Protein AF-A0A7H0VHD1-F1 (afdb_monomer_lite)

Sequence (139 aa):
MTNRYLSYYQIIGIIVSMTIISIWAFKVGGMMPFYILFAGLLFSPFIIVSTLSLLDLEAYKKTIKGGIWTGTVLLLALSYSLPFFFEWGGVILALICTGIGFYIWTKRTEIEWQISIFNVIGTSIVTVILISIIAAGLS

Radius of gyration: 15.61 Å; chains: 1; bounding box: 41×29×44 Å

pLDDT: mean 84.67, std 6.57, range [46.84, 91.12]

Secondary structure (DSSP, 8-state):
---HHHHHHHHHHHHHHHHHHHHHHHHH-TTHHHHHHHHHHHHHHHHHHHHHHTS-TTTSHHHHHHHHHHHHHHHHHHHHHHHHHHHHHHHHHHHHHHHHHHHHHHTTT-HHHHHHHHHHHHHHHHHHHHHHHHHHH--

Organism: NCBI:txid2761580

Foldseek 3Di:
DAPLVLLVLLLVLLVVLLVVQCVVLVVVDDCSNVVSVLSCLQCQLLNQQSVLSNDDCVVCVVVNLVSLVVSLCSLQVSLVCQCVPPPPVSVVSNVVSVVLSVVLVVCSVPSSVSSVSSSVVSSVVSVVSVVVVVVVVVD

Structure (mmCIF, N/CA/C/O backbone):
data_AF-A0A7H0VHD1-F1
#
_entry.id   AF-A0A7H0VHD1-F1
#
loop_
_atom_site.group_PDB
_atom_site.id
_atom_site.type_symbol
_atom_site.label_atom_id
_atom_site.label_alt_id
_atom_site.label_comp_id
_atom_site.label_asym_id
_atom_site.label_entity_id
_atom_site.label_seq_id
_atom_site.pdbx_PDB_ins_code
_atom_site.Cartn_x
_atom_site.Cartn_y
_atom_site.Cartn_z
_atom_site.occupancy
_atom_site.B_iso_or_equiv
_atom_site.auth_seq_id
_atom_site.auth_comp_id
_atom_site.auth_asym_id
_atom_site.auth_atom_id
_atom_site.pdbx_PDB_model_num
ATOM 1 N N . MET A 1 1 ? -5.351 6.525 19.084 1.00 52.94 1 MET A N 1
ATOM 2 C CA . MET A 1 1 ? -5.358 7.786 18.300 1.00 52.94 1 MET A CA 1
ATOM 3 C C . MET A 1 1 ? -4.783 7.525 16.916 1.00 52.94 1 MET A C 1
ATOM 5 O O . MET A 1 1 ? -3.586 7.293 16.781 1.00 52.94 1 MET A O 1
ATOM 9 N N . THR A 1 2 ? -5.625 7.541 15.886 1.00 61.47 2 THR A N 1
ATOM 10 C CA . THR A 1 2 ? -5.200 7.344 14.494 1.00 61.47 2 THR A CA 1
ATOM 11 C C . THR A 1 2 ? -4.398 8.553 14.006 1.00 61.47 2 THR A C 1
ATOM 13 O O . THR A 1 2 ? -4.895 9.680 14.047 1.00 61.47 2 THR A O 1
ATOM 16 N N . ASN A 1 3 ? -3.163 8.344 13.541 1.00 75.50 3 ASN A N 1
ATOM 17 C CA . ASN A 1 3 ? -2.321 9.429 13.031 1.00 75.50 3 ASN A CA 1
ATOM 18 C C . ASN A 1 3 ? -2.805 9.886 11.642 1.00 75.50 3 ASN A C 1
ATOM 20 O O . ASN A 1 3 ? -2.346 9.392 10.613 1.00 75.50 3 ASN A O 1
ATOM 24 N N . ARG A 1 4 ? -3.746 10.839 11.629 1.00 83.12 4 ARG A N 1
ATOM 25 C CA . ARG A 1 4 ? -4.353 11.393 10.407 1.00 83.12 4 ARG A CA 1
ATOM 26 C C . ARG A 1 4 ? -3.324 12.025 9.464 1.00 83.12 4 ARG A C 1
ATOM 28 O O . ARG A 1 4 ? -3.508 11.960 8.253 1.00 83.12 4 ARG A O 1
ATOM 35 N N . TYR A 1 5 ? -2.238 12.595 9.994 1.00 85.38 5 TYR A N 1
ATOM 36 C CA . TYR A 1 5 ? -1.168 13.177 9.177 1.00 85.38 5 TYR A CA 1
ATOM 37 C C . TYR A 1 5 ? -0.476 12.123 8.316 1.00 85.38 5 TYR A C 1
ATOM 39 O O . TYR A 1 5 ? -0.211 12.378 7.144 1.00 85.38 5 TYR A O 1
ATOM 47 N N . LEU A 1 6 ? -0.243 10.928 8.869 1.00 85.19 6 LEU A N 1
ATOM 48 C CA . LEU A 1 6 ? 0.352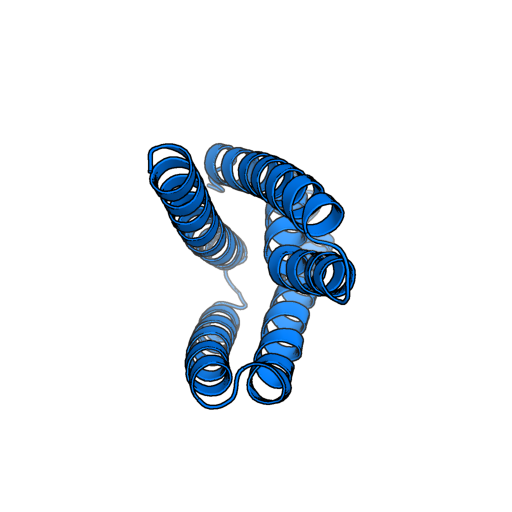 9.824 8.118 1.00 85.19 6 LEU A CA 1
ATOM 49 C C . LEU A 1 6 ? -0.571 9.364 6.982 1.00 85.19 6 LEU A C 1
ATOM 51 O O . LEU A 1 6 ? -0.109 9.131 5.871 1.00 85.19 6 LEU A O 1
ATOM 55 N N . SER A 1 7 ? -1.883 9.307 7.232 1.00 87.56 7 SER A N 1
ATOM 56 C CA . SER A 1 7 ? -2.875 8.979 6.202 1.00 87.56 7 SER A CA 1
ATOM 57 C C . SER A 1 7 ? -2.887 9.999 5.064 1.00 87.56 7 SER A C 1
ATOM 59 O O . SER A 1 7 ? -2.898 9.613 3.898 1.00 87.56 7 SER A O 1
ATOM 61 N N . TYR A 1 8 ? -2.857 11.300 5.380 1.00 88.94 8 TYR A N 1
ATOM 62 C CA . TYR A 1 8 ? -2.771 12.352 4.364 1.00 88.94 8 TYR A CA 1
ATOM 63 C C . TYR A 1 8 ? -1.471 12.269 3.569 1.00 88.94 8 TYR A C 1
ATOM 65 O O . TYR A 1 8 ? -1.508 12.333 2.341 1.00 88.94 8 TYR A O 1
ATOM 73 N N . TYR A 1 9 ? -0.341 12.090 4.256 1.00 87.94 9 TYR A N 1
ATOM 74 C CA . TYR A 1 9 ? 0.961 11.940 3.614 1.00 87.94 9 TYR A CA 1
ATOM 75 C C . TYR A 1 9 ? 0.968 10.759 2.641 1.00 87.94 9 TYR A C 1
ATOM 77 O O . TYR A 1 9 ? 1.378 10.910 1.495 1.00 87.94 9 TYR A O 1
ATOM 85 N N . GLN A 1 10 ? 0.440 9.610 3.065 1.00 89.12 10 GLN A N 1
ATOM 86 C CA . GLN A 1 10 ? 0.323 8.424 2.227 1.00 89.12 10 GLN A CA 1
ATOM 87 C C . GLN A 1 10 ? -0.553 8.667 0.997 1.00 89.12 10 GLN A C 1
ATOM 89 O O . GLN A 1 10 ? -0.136 8.347 -0.112 1.00 89.12 10 GLN A O 1
ATOM 94 N N . ILE A 1 11 ? -1.740 9.261 1.160 1.00 91.12 11 ILE A N 1
ATOM 95 C CA . ILE A 1 11 ? -2.646 9.542 0.036 1.00 91.12 11 ILE A CA 1
ATOM 96 C C . ILE A 1 11 ? -1.979 10.487 -0.968 1.00 91.12 11 ILE A C 1
ATOM 98 O O . ILE A 1 11 ? -1.936 10.186 -2.159 1.00 91.12 11 ILE A O 1
ATOM 102 N N . ILE A 1 12 ? -1.433 11.610 -0.492 1.00 90.75 12 ILE A N 1
ATOM 103 C CA . ILE A 1 12 ? -0.779 12.606 -1.350 1.00 90.75 12 ILE A CA 1
ATOM 104 C C . ILE A 1 12 ? 0.430 11.985 -2.045 1.00 90.75 12 ILE A C 1
ATOM 106 O O . ILE A 1 12 ? 0.578 12.121 -3.257 1.00 90.75 12 ILE A O 1
ATOM 110 N N . GLY A 1 13 ? 1.269 11.271 -1.299 1.00 87.62 13 GLY A N 1
ATOM 111 C CA . GLY A 1 13 ? 2.462 10.644 -1.841 1.00 87.62 13 GLY A CA 1
ATOM 112 C C . GLY A 1 13 ? 2.138 9.596 -2.903 1.00 87.62 13 GLY A C 1
ATOM 113 O O . GLY A 1 13 ? 2.741 9.632 -3.969 1.00 87.62 13 GLY A O 1
ATOM 114 N N . ILE A 1 14 ? 1.123 8.747 -2.692 1.00 90.62 14 ILE A N 1
ATOM 115 C CA . ILE A 1 14 ? 0.669 7.795 -3.718 1.00 90.62 14 ILE A CA 1
ATOM 116 C C . ILE A 1 14 ? 0.167 8.533 -4.964 1.00 90.62 14 ILE A C 1
ATOM 118 O O . ILE A 1 14 ? 0.548 8.163 -6.070 1.00 90.62 14 ILE A O 1
ATOM 122 N N . ILE A 1 15 ? -0.648 9.585 -4.818 1.00 91.00 15 ILE A N 1
ATOM 123 C CA . ILE A 1 15 ? -1.157 10.361 -5.964 1.00 91.00 15 ILE A CA 1
ATOM 124 C C . ILE A 1 15 ? -0.002 10.976 -6.764 1.00 91.00 15 ILE A C 1
ATOM 126 O O . ILE A 1 15 ? 0.030 10.867 -7.994 1.00 91.00 15 ILE A O 1
ATOM 130 N N . VAL A 1 16 ? 0.965 11.593 -6.080 1.00 89.56 16 VAL A N 1
ATOM 131 C CA . VAL A 1 16 ? 2.134 12.217 -6.714 1.00 89.56 16 VAL A CA 1
ATOM 132 C C . VAL A 1 16 ? 2.990 11.164 -7.417 1.00 89.56 16 VAL A C 1
ATOM 134 O O . VAL A 1 16 ? 3.279 11.312 -8.605 1.00 89.56 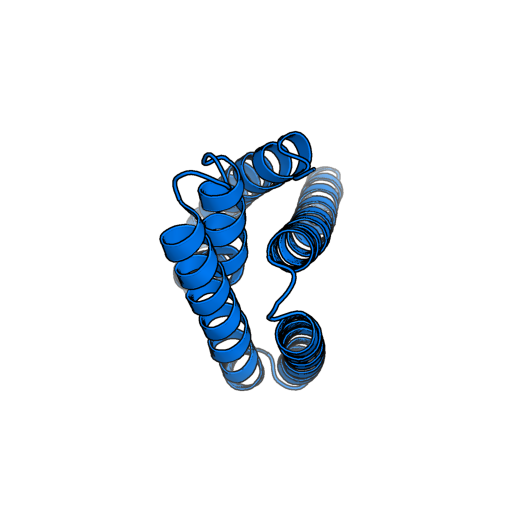16 VAL A O 1
ATOM 137 N N . SER A 1 17 ? 3.336 10.069 -6.734 1.00 86.50 17 SER A N 1
ATOM 138 C CA . SER A 1 17 ? 4.115 8.972 -7.315 1.00 86.50 17 SER A CA 1
ATOM 139 C C . SER A 1 17 ? 3.412 8.363 -8.528 1.00 86.50 17 SER A C 1
ATOM 141 O O . SER A 1 17 ? 4.036 8.206 -9.574 1.00 86.50 17 SER A O 1
ATOM 143 N N . MET A 1 18 ? 2.108 8.090 -8.440 1.00 88.56 18 MET A N 1
ATOM 144 C CA . MET A 1 18 ? 1.332 7.530 -9.550 1.00 88.56 18 MET A CA 1
ATOM 145 C C . MET A 1 18 ? 1.261 8.478 -10.743 1.00 88.56 18 MET A C 1
ATOM 147 O O . MET A 1 18 ? 1.345 8.022 -11.882 1.00 88.56 18 MET A O 1
ATOM 151 N N . THR A 1 19 ? 1.161 9.787 -10.510 1.00 88.25 19 THR A N 1
ATOM 152 C CA . THR A 1 19 ? 1.175 10.788 -11.587 1.00 88.25 19 THR A CA 1
ATOM 153 C C . THR A 1 19 ? 2.516 10.780 -12.320 1.00 88.25 19 THR A C 1
ATOM 155 O O . THR A 1 19 ? 2.546 10.708 -13.548 1.00 88.25 19 THR A O 1
ATOM 158 N N . ILE A 1 20 ? 3.629 10.785 -11.579 1.00 87.00 20 ILE A N 1
ATOM 159 C CA . ILE A 1 20 ? 4.980 10.767 -12.160 1.00 87.00 20 ILE A CA 1
ATOM 160 C C . ILE A 1 20 ? 5.225 9.466 -12.932 1.00 87.00 20 ILE A C 1
ATOM 162 O O . ILE A 1 20 ? 5.648 9.514 -14.089 1.00 87.00 20 ILE A O 1
ATOM 166 N N . ILE A 1 21 ? 4.908 8.316 -12.325 1.00 85.19 21 ILE A N 1
ATOM 167 C CA . ILE A 1 21 ? 5.038 6.998 -12.962 1.00 85.19 21 ILE A CA 1
ATOM 168 C C . ILE A 1 21 ? 4.195 6.946 -14.237 1.00 85.19 21 ILE A C 1
ATOM 170 O O . ILE A 1 21 ? 4.677 6.465 -15.258 1.00 85.19 21 ILE A O 1
ATOM 174 N N . SER A 1 22 ? 2.973 7.487 -14.214 1.00 86.00 22 SER A N 1
ATOM 175 C CA . SER A 1 22 ? 2.098 7.514 -15.389 1.00 86.00 22 SER A CA 1
ATOM 176 C C . SER A 1 22 ? 2.692 8.347 -16.521 1.00 86.00 22 SER A C 1
ATOM 178 O O . SER A 1 22 ? 2.777 7.866 -17.649 1.00 86.00 22 SER A O 1
ATOM 180 N N . ILE A 1 23 ? 3.153 9.570 -16.234 1.00 86.62 23 ILE A N 1
ATOM 181 C CA . ILE A 1 23 ? 3.785 10.442 -17.238 1.00 86.62 23 ILE A CA 1
ATOM 182 C C . ILE A 1 23 ? 4.998 9.747 -17.863 1.00 86.62 23 ILE A C 1
ATOM 184 O O . ILE A 1 23 ? 5.170 9.777 -19.082 1.00 86.62 23 ILE A O 1
ATOM 188 N N . TRP A 1 24 ? 5.835 9.116 -17.040 1.00 85.00 24 TRP A N 1
ATOM 189 C CA . TRP A 1 24 ? 7.006 8.388 -17.515 1.00 85.00 24 TRP A CA 1
ATOM 190 C C . TRP A 1 24 ? 6.620 7.175 -18.373 1.00 85.00 24 TRP A C 1
ATOM 192 O O . TRP A 1 24 ? 7.113 7.032 -19.491 1.00 85.00 24 TRP A O 1
ATOM 202 N N . ALA A 1 25 ? 5.675 6.359 -17.908 1.00 83.88 25 ALA A N 1
ATOM 203 C CA . ALA A 1 25 ? 5.195 5.180 -18.618 1.00 83.88 25 ALA A CA 1
ATOM 204 C C . ALA A 1 25 ? 4.585 5.520 -19.992 1.00 83.88 25 ALA A C 1
ATOM 206 O O . ALA A 1 25 ? 4.847 4.818 -20.970 1.00 83.88 25 ALA A O 1
ATOM 207 N N . PHE A 1 26 ? 3.831 6.621 -20.102 1.00 85.94 26 PHE A N 1
ATOM 208 C CA . PHE A 1 26 ? 3.300 7.089 -21.388 1.00 85.94 26 PHE A CA 1
ATOM 209 C C . PHE A 1 26 ? 4.390 7.575 -22.346 1.00 85.94 26 PHE A C 1
ATOM 211 O O . PHE A 1 26 ? 4.270 7.358 -23.549 1.00 85.94 26 PHE A O 1
ATOM 218 N N . LYS A 1 27 ? 5.455 8.207 -21.836 1.00 85.00 27 LYS A N 1
ATOM 219 C CA . LYS A 1 27 ? 6.588 8.648 -22.664 1.00 85.00 27 LYS A CA 1
ATOM 220 C C . LYS A 1 27 ? 7.396 7.479 -23.222 1.00 85.00 27 LYS A C 1
ATOM 222 O O . LYS A 1 27 ? 7.845 7.554 -24.359 1.00 85.00 27 LYS A O 1
ATOM 227 N N . VAL A 1 28 ? 7.593 6.425 -22.429 1.00 83.50 28 VAL A N 1
ATOM 228 C CA . VAL A 1 28 ? 8.342 5.230 -22.854 1.00 83.50 28 VAL A CA 1
ATOM 229 C C . VAL A 1 28 ? 7.536 4.396 -23.861 1.00 83.50 28 VAL A C 1
ATOM 231 O O . VAL A 1 28 ? 8.107 3.855 -24.805 1.00 83.50 28 VAL A O 1
ATOM 234 N N . GLY A 1 29 ? 6.210 4.326 -23.706 1.00 82.38 29 GLY A N 1
ATOM 235 C CA . GLY A 1 29 ? 5.329 3.598 -24.622 1.00 82.38 29 GLY A CA 1
ATOM 236 C C . GLY A 1 29 ? 5.426 2.068 -24.503 1.00 82.38 29 GLY A C 1
ATOM 237 O O . GLY A 1 29 ? 5.933 1.518 -23.524 1.00 82.38 29 GLY A O 1
ATOM 238 N N . GLY A 1 30 ? 4.879 1.350 -25.488 1.00 82.00 30 GLY A N 1
ATOM 239 C CA . GLY A 1 30 ? 4.845 -0.118 -25.489 1.00 82.00 30 GLY A CA 1
ATOM 240 C C . GLY A 1 30 ? 3.921 -0.693 -24.409 1.00 82.00 30 GLY A C 1
ATOM 241 O O . GLY A 1 30 ? 2.765 -0.291 -24.298 1.00 82.00 30 GLY A O 1
ATOM 242 N N . MET A 1 31 ? 4.421 -1.639 -23.608 1.00 78.88 31 MET A N 1
ATOM 243 C CA . MET A 1 31 ? 3.657 -2.268 -22.518 1.00 78.88 31 MET A CA 1
ATOM 244 C C . MET A 1 31 ? 3.657 -1.465 -21.204 1.00 78.88 31 MET A C 1
ATOM 246 O O . MET A 1 31 ? 2.925 -1.816 -20.280 1.00 78.88 31 MET A O 1
ATOM 250 N N . MET A 1 32 ? 4.427 -0.375 -21.109 1.00 76.44 32 MET A N 1
ATOM 251 C CA . MET A 1 32 ? 4.529 0.461 -19.901 1.00 76.44 32 MET A CA 1
ATOM 252 C C . MET A 1 32 ? 3.185 0.959 -19.333 1.00 76.44 32 MET A C 1
ATOM 254 O O . MET A 1 32 ? 3.020 0.930 -18.113 1.00 76.44 32 MET A O 1
ATOM 258 N N . PRO A 1 33 ? 2.183 1.349 -20.145 1.00 79.75 33 PRO A N 1
ATOM 259 C CA . PRO A 1 33 ? 0.882 1.766 -19.621 1.00 79.75 33 PRO A CA 1
ATOM 260 C C . PRO A 1 33 ? 0.140 0.679 -18.824 1.00 79.75 33 PRO A C 1
ATOM 262 O O . PRO A 1 33 ? -0.602 1.001 -17.899 1.00 79.75 33 PRO A O 1
ATOM 265 N N . PHE A 1 34 ? 0.370 -0.610 -19.106 1.00 78.12 34 PHE A N 1
ATOM 266 C CA . PHE A 1 34 ? -0.221 -1.703 -18.320 1.00 78.12 34 PHE A CA 1
ATOM 267 C C . PHE A 1 34 ? 0.364 -1.785 -16.903 1.00 78.12 34 PHE A C 1
ATOM 269 O O . PHE A 1 34 ? -0.342 -2.158 -15.964 1.00 78.12 34 PHE A O 1
ATOM 276 N N . TYR A 1 35 ? 1.615 -1.358 -16.709 1.00 75.31 35 TYR A N 1
ATOM 277 C CA . TYR A 1 35 ? 2.217 -1.266 -15.378 1.00 75.31 35 TYR A CA 1
ATOM 278 C C . TYR A 1 35 ? 1.570 -0.177 -14.518 1.00 75.31 35 TYR A C 1
ATOM 280 O O . TYR A 1 35 ? 1.566 -0.312 -13.298 1.00 75.31 35 TYR A O 1
ATOM 288 N N . ILE A 1 36 ? 0.957 0.853 -15.117 1.00 82.56 36 ILE A N 1
ATOM 289 C CA . ILE A 1 36 ? 0.196 1.872 -14.374 1.00 82.56 36 ILE A CA 1
ATOM 290 C C . ILE A 1 36 ? -1.012 1.225 -13.686 1.00 82.56 36 ILE A C 1
ATOM 292 O O . ILE A 1 36 ? -1.256 1.469 -12.505 1.00 82.56 36 ILE A O 1
ATOM 296 N N . LEU A 1 37 ? -1.744 0.363 -14.400 1.00 82.88 37 LEU A N 1
ATOM 297 C CA . LEU A 1 37 ? -2.866 -0.392 -13.832 1.00 82.88 37 LEU A CA 1
ATOM 298 C C . LEU A 1 37 ? -2.404 -1.293 -12.685 1.00 82.88 37 LEU A C 1
ATOM 300 O O . LEU A 1 37 ? -3.032 -1.323 -11.626 1.00 82.88 37 LEU A O 1
ATOM 304 N N . PHE A 1 38 ? -1.281 -1.986 -12.876 1.00 80.25 38 PHE A N 1
ATOM 305 C CA . PHE A 1 38 ? -0.729 -2.877 -11.861 1.00 80.25 38 PHE A CA 1
ATOM 306 C C . PHE A 1 38 ? -0.255 -2.113 -10.617 1.00 80.25 38 PHE A C 1
ATOM 308 O O . PHE A 1 38 ? -0.560 -2.508 -9.493 1.00 80.25 38 PHE A O 1
ATOM 315 N N . ALA A 1 39 ? 0.419 -0.976 -10.804 1.00 82.50 39 ALA A N 1
ATOM 316 C CA . ALA A 1 39 ? 0.823 -0.088 -9.721 1.00 82.50 39 ALA A CA 1
ATOM 317 C C . ALA A 1 39 ? -0.396 0.464 -8.967 1.00 82.50 39 ALA A C 1
ATOM 319 O O . ALA A 1 39 ? -0.424 0.446 -7.739 1.00 82.50 39 ALA A O 1
ATOM 320 N N . GLY A 1 40 ? -1.445 0.881 -9.682 1.00 85.00 40 GLY A N 1
ATOM 321 C CA . GLY A 1 40 ? -2.678 1.379 -9.071 1.00 85.00 40 GLY A CA 1
ATOM 322 C C . GLY A 1 40 ? -3.366 0.325 -8.213 1.00 85.00 40 GLY A C 1
ATOM 323 O O . GLY A 1 40 ? -3.784 0.615 -7.092 1.00 85.00 40 GLY A O 1
ATOM 324 N N . LEU A 1 41 ? -3.411 -0.917 -8.694 1.00 85.94 41 LEU A N 1
ATOM 325 C CA . LEU A 1 41 ? -3.891 -2.041 -7.901 1.00 85.94 41 LEU A CA 1
ATOM 326 C C . LEU A 1 41 ? -3.012 -2.262 -6.663 1.00 85.94 41 LEU A C 1
ATOM 328 O O . LEU A 1 41 ? -3.548 -2.367 -5.562 1.00 85.94 41 LEU A O 1
ATOM 332 N N . LEU A 1 42 ? -1.686 -2.249 -6.805 1.00 84.38 42 LEU A N 1
ATOM 333 C CA . LEU A 1 42 ? -0.740 -2.454 -5.701 1.00 84.38 42 LEU A CA 1
ATOM 334 C C . LEU A 1 42 ? -0.869 -1.396 -4.594 1.00 84.38 42 LEU A C 1
ATOM 336 O O . LEU A 1 42 ? -0.752 -1.728 -3.414 1.00 84.38 42 LEU A O 1
ATOM 340 N N . PHE A 1 43 ? -1.186 -0.148 -4.949 1.00 88.56 43 PHE A N 1
ATOM 341 C CA . PHE A 1 43 ? -1.440 0.924 -3.980 1.00 88.56 43 PHE A CA 1
ATOM 342 C C . PHE A 1 43 ? -2.879 0.991 -3.460 1.00 88.56 43 PHE A C 1
ATOM 344 O O . PHE A 1 43 ? -3.126 1.612 -2.424 1.00 88.56 43 PHE A O 1
ATOM 351 N N . SER A 1 44 ? -3.835 0.338 -4.125 1.00 89.56 44 SER A N 1
ATOM 352 C CA . SER A 1 44 ? -5.245 0.348 -3.723 1.00 89.56 44 SER A CA 1
ATOM 353 C C . SER A 1 44 ? -5.502 -0.040 -2.256 1.00 89.56 44 SER A C 1
ATOM 355 O O . SER A 1 44 ? -6.249 0.697 -1.605 1.00 89.56 44 SER A O 1
ATOM 357 N N . PRO A 1 45 ? -4.884 -1.085 -1.657 1.00 89.38 45 PRO A N 1
ATOM 358 C CA . PRO A 1 45 ? -5.152 -1.411 -0.257 1.00 89.38 45 PRO A CA 1
ATOM 359 C C . PRO A 1 45 ? -4.702 -0.299 0.699 1.00 89.38 45 PRO A C 1
ATOM 361 O O . PRO A 1 45 ? -5.379 -0.009 1.684 1.00 89.38 45 PRO A O 1
ATOM 364 N N . PHE A 1 46 ? -3.602 0.372 0.367 1.00 89.94 46 PHE A N 1
ATOM 365 C CA . PHE A 1 46 ? -3.037 1.476 1.132 1.00 89.94 46 PHE A CA 1
ATOM 366 C C . PHE A 1 46 ? -3.901 2.734 1.032 1.00 89.94 46 PHE A C 1
ATOM 368 O O . PHE A 1 46 ? -4.175 3.363 2.053 1.00 89.94 46 PHE A O 1
ATOM 375 N N . ILE A 1 47 ? -4.387 3.072 -0.167 1.00 90.19 47 ILE A N 1
ATOM 376 C CA . ILE A 1 47 ? -5.297 4.208 -0.367 1.00 90.19 47 ILE A CA 1
ATOM 377 C C . ILE A 1 47 ? -6.618 3.969 0.364 1.00 90.19 47 ILE A C 1
ATOM 379 O O . ILE A 1 47 ? -7.050 4.834 1.118 1.00 90.19 47 ILE A O 1
ATOM 383 N N . ILE A 1 48 ? -7.241 2.798 0.193 1.00 89.94 48 ILE A N 1
ATOM 384 C CA . ILE A 1 48 ? -8.540 2.481 0.808 1.00 89.94 48 ILE A CA 1
ATOM 385 C C . ILE A 1 48 ? -8.464 2.638 2.330 1.00 89.94 48 ILE A C 1
ATOM 387 O O . ILE A 1 48 ? -9.307 3.310 2.928 1.00 89.94 48 ILE A O 1
ATOM 391 N N . VAL A 1 49 ? -7.440 2.055 2.962 1.00 88.88 49 VAL A N 1
ATOM 392 C CA . VAL A 1 49 ? -7.286 2.120 4.420 1.00 88.88 49 VAL A CA 1
ATOM 393 C C . VAL A 1 49 ? -6.954 3.538 4.884 1.00 88.88 49 VAL A C 1
ATOM 395 O O . VAL A 1 49 ? -7.564 4.009 5.846 1.00 88.88 49 VAL A O 1
ATOM 398 N N . SER A 1 50 ? -6.071 4.262 4.189 1.00 89.12 50 SER A N 1
ATOM 399 C CA . SER A 1 50 ? -5.765 5.650 4.544 1.00 89.12 50 SER A CA 1
ATOM 400 C C . SER A 1 50 ? -6.974 6.570 4.381 1.00 89.12 50 SER A C 1
ATOM 402 O O . SER A 1 50 ? -7.239 7.363 5.279 1.00 89.12 50 SER A O 1
ATOM 404 N N . THR A 1 51 ? -7.763 6.451 3.313 1.00 89.88 51 THR A N 1
ATOM 405 C CA . THR A 1 51 ? -8.966 7.275 3.122 1.00 89.88 51 THR A CA 1
ATOM 406 C C . THR A 1 51 ? -10.004 6.999 4.205 1.00 89.88 51 THR A C 1
ATOM 408 O O . THR A 1 51 ? -10.536 7.931 4.801 1.00 89.88 51 THR A O 1
ATOM 411 N N . LEU A 1 52 ? -10.254 5.728 4.528 1.00 88.56 52 LEU A N 1
ATOM 412 C CA . LEU A 1 52 ? -11.210 5.368 5.577 1.00 88.56 52 LEU A CA 1
ATOM 413 C C . LEU A 1 52 ? -10.734 5.766 6.974 1.00 88.56 52 LEU A C 1
ATOM 415 O O . LEU A 1 52 ? -11.557 6.071 7.831 1.00 88.56 52 LEU A O 1
ATOM 419 N N . SER A 1 53 ? -9.423 5.821 7.203 1.00 87.19 53 SER A N 1
ATOM 420 C CA . SER A 1 53 ? -8.860 6.283 8.475 1.00 87.19 53 SER A CA 1
ATOM 421 C C . SER A 1 53 ? -9.060 7.778 8.754 1.00 87.19 53 SER A C 1
ATOM 423 O O . SER A 1 53 ? -8.873 8.213 9.891 1.00 87.19 53 SER A O 1
ATOM 425 N N . LEU A 1 54 ? -9.423 8.565 7.733 1.00 88.62 54 LEU A N 1
ATOM 426 C CA . LEU A 1 54 ? -9.776 9.978 7.888 1.00 88.62 54 LEU A CA 1
ATOM 427 C C . LEU A 1 54 ? -11.213 10.167 8.392 1.00 88.62 54 LEU A C 1
ATOM 429 O O . LEU A 1 54 ? -11.540 11.248 8.883 1.00 88.62 54 LEU A O 1
ATOM 433 N N . LEU A 1 55 ? -12.055 9.133 8.293 1.00 86.25 55 LEU A N 1
ATOM 434 C CA . LEU A 1 55 ? -13.412 9.148 8.831 1.00 86.25 55 LEU A CA 1
ATOM 435 C C . LEU A 1 55 ? -13.398 9.044 10.359 1.00 86.25 55 LEU A C 1
ATOM 437 O O . LEU A 1 55 ? -12.439 8.572 10.974 1.00 86.25 55 LEU A O 1
ATOM 441 N N . ASP A 1 56 ? -14.497 9.471 10.975 1.00 83.00 56 ASP A N 1
ATOM 442 C CA . ASP A 1 56 ? -14.688 9.302 12.410 1.00 83.00 56 ASP A CA 1
ATOM 443 C C . ASP A 1 56 ? -14.809 7.808 12.766 1.00 83.00 56 ASP A C 1
ATOM 445 O O . ASP A 1 56 ? -15.688 7.093 12.269 1.00 83.00 56 ASP A O 1
ATOM 449 N N . LEU A 1 57 ? -13.889 7.327 13.607 1.00 81.81 57 LEU A N 1
ATOM 450 C CA . LEU A 1 57 ? -13.736 5.909 13.917 1.00 81.81 57 LEU A CA 1
ATOM 451 C C . LEU A 1 57 ? -14.916 5.371 14.731 1.00 81.81 57 LEU A C 1
ATOM 453 O O . LEU A 1 57 ? -15.294 4.211 14.553 1.00 81.81 57 LEU A O 1
ATOM 457 N N . GLU A 1 58 ? -15.521 6.207 15.577 1.00 82.50 58 GLU A N 1
ATOM 458 C CA . GLU A 1 58 ? -16.672 5.820 16.397 1.00 82.50 58 GLU A CA 1
ATOM 459 C C . GLU A 1 58 ? -17.945 5.721 15.553 1.00 82.50 58 GLU A C 1
ATOM 461 O O . GLU A 1 58 ? -18.674 4.732 15.650 1.00 82.50 58 GLU A O 1
ATOM 466 N N . ALA A 1 59 ? -18.162 6.679 14.647 1.00 86.00 59 ALA A N 1
ATOM 467 C CA . ALA A 1 59 ? -19.341 6.707 13.783 1.00 86.00 59 ALA A CA 1
ATOM 468 C C . ALA A 1 59 ? -19.297 5.655 12.655 1.00 86.00 59 ALA A C 1
ATOM 470 O O . ALA A 1 59 ? -20.330 5.089 12.296 1.00 86.00 59 ALA A O 1
ATOM 471 N N . TYR A 1 60 ? -18.113 5.349 12.106 1.00 88.12 60 TYR A N 1
ATOM 472 C CA . TYR A 1 60 ? -17.964 4.520 10.896 1.00 88.12 60 TYR A CA 1
ATOM 473 C C . TYR A 1 60 ? -17.225 3.191 11.116 1.00 88.12 60 TYR A C 1
ATOM 475 O O . TYR A 1 60 ? -16.751 2.567 10.162 1.00 88.12 60 TYR A O 1
ATOM 483 N N . LYS A 1 61 ? -17.166 2.693 12.357 1.00 86.00 61 LYS A N 1
ATOM 484 C CA . LYS A 1 61 ? -16.411 1.486 12.748 1.00 86.00 61 LYS A CA 1
ATOM 485 C C . LYS A 1 61 ? -16.627 0.268 11.839 1.00 86.00 61 LYS A C 1
ATOM 487 O O . LYS A 1 61 ? -15.667 -0.415 11.478 1.00 86.00 61 LYS A O 1
ATOM 492 N N . LYS A 1 62 ? -17.879 -0.027 11.460 1.00 87.38 62 LYS A N 1
ATOM 493 C CA . LYS A 1 62 ? -18.218 -1.178 10.597 1.00 87.38 62 LYS A CA 1
ATOM 494 C C . LYS A 1 62 ? -17.656 -1.005 9.182 1.00 87.38 62 LYS A C 1
ATOM 496 O O . LYS A 1 62 ? -17.085 -1.949 8.640 1.00 87.38 62 LYS A O 1
ATOM 501 N N . THR A 1 63 ? -17.777 0.195 8.622 1.00 88.00 63 THR A N 1
ATOM 502 C CA . THR A 1 63 ? -17.263 0.549 7.292 1.00 88.00 63 THR A CA 1
ATOM 503 C C . THR A 1 63 ? -15.740 0.500 7.262 1.00 88.00 63 THR A C 1
ATOM 505 O O . THR A 1 63 ? -15.166 -0.123 6.374 1.00 88.00 63 THR A O 1
ATOM 508 N N . ILE A 1 64 ? -15.084 1.074 8.274 1.00 87.44 64 ILE A N 1
ATOM 509 C CA . ILE A 1 64 ? -13.622 1.059 8.412 1.00 87.44 64 ILE A CA 1
ATOM 510 C C . ILE A 1 64 ? -13.107 -0.379 8.506 1.00 87.44 64 ILE A C 1
ATOM 512 O O . ILE A 1 64 ? -12.191 -0.754 7.779 1.00 87.44 64 ILE A O 1
ATOM 516 N N . LYS A 1 65 ? -13.736 -1.220 9.337 1.00 88.69 65 LYS A N 1
ATOM 517 C CA . LYS A 1 65 ? -13.366 -2.637 9.453 1.00 88.69 65 LYS A CA 1
ATOM 518 C C . LYS A 1 65 ? -13.531 -3.385 8.128 1.00 88.69 65 LYS A C 1
ATOM 520 O O . LYS A 1 65 ? -12.661 -4.172 7.765 1.00 88.69 65 LYS A O 1
ATOM 525 N N . GLY A 1 66 ? -14.621 -3.125 7.404 1.00 87.69 66 GLY A N 1
ATOM 526 C CA . GLY A 1 66 ? -14.834 -3.668 6.063 1.00 87.69 66 GLY A CA 1
ATOM 527 C C . GLY A 1 66 ? -13.734 -3.246 5.093 1.00 87.69 66 GLY A C 1
ATOM 528 O O . GLY A 1 66 ? -13.177 -4.086 4.400 1.00 87.69 66 GLY A O 1
ATOM 529 N N . GLY A 1 67 ? -13.347 -1.972 5.096 1.00 88.50 67 GLY A N 1
ATOM 530 C CA . GLY A 1 67 ? -12.286 -1.478 4.224 1.00 88.50 67 GLY A CA 1
ATOM 531 C C . GLY A 1 67 ? -10.891 -1.996 4.558 1.00 88.50 67 GLY A C 1
ATOM 532 O O . GLY A 1 67 ? -10.137 -2.302 3.642 1.00 88.50 67 GLY A O 1
ATOM 533 N N . ILE A 1 68 ? -10.560 -2.177 5.840 1.00 89.44 68 ILE A N 1
ATOM 534 C CA . ILE A 1 68 ? -9.322 -2.858 6.254 1.00 89.44 68 ILE A CA 1
ATOM 535 C C . ILE A 1 68 ? -9.315 -4.297 5.749 1.00 89.44 68 ILE A C 1
ATOM 537 O O . ILE A 1 68 ? -8.288 -4.782 5.277 1.00 89.44 68 ILE A O 1
ATOM 541 N N . TRP A 1 69 ? -10.461 -4.976 5.807 1.00 90.31 69 TRP A N 1
ATOM 542 C CA . TRP A 1 69 ? -10.585 -6.325 5.274 1.00 90.31 69 TRP A CA 1
ATOM 543 C C . TRP A 1 69 ? -10.369 -6.362 3.767 1.00 90.31 69 TRP A C 1
ATOM 545 O O . TRP A 1 69 ? -9.532 -7.122 3.289 1.00 90.31 69 TRP A O 1
ATOM 555 N N . THR A 1 70 ? -11.062 -5.493 3.031 1.00 89.12 70 THR A N 1
ATOM 556 C CA . THR A 1 70 ? -10.903 -5.356 1.582 1.00 89.12 70 THR A CA 1
ATOM 557 C C . THR A 1 70 ? -9.458 -5.020 1.220 1.00 89.12 70 THR A C 1
ATOM 559 O O . THR A 1 70 ? -8.902 -5.649 0.327 1.00 89.12 70 THR A O 1
ATOM 562 N N . GLY A 1 71 ? -8.814 -4.105 1.950 1.00 88.44 71 GLY A N 1
ATOM 563 C CA . GLY A 1 71 ? -7.401 -3.772 1.768 1.00 88.44 71 GLY A CA 1
ATOM 564 C C . GLY A 1 71 ? -6.471 -4.954 2.054 1.00 88.44 71 GLY A C 1
ATOM 565 O O . GLY A 1 71 ? -5.553 -5.219 1.290 1.00 88.44 71 GLY A O 1
ATOM 566 N N . THR A 1 72 ? -6.731 -5.735 3.101 1.00 88.62 72 THR A N 1
ATOM 567 C CA . THR A 1 72 ? -5.919 -6.924 3.418 1.00 88.62 72 THR A CA 1
ATOM 568 C C . THR A 1 72 ? -6.067 -8.002 2.345 1.00 88.62 72 THR A C 1
ATOM 570 O O . THR A 1 72 ? -5.075 -8.575 1.905 1.00 88.62 72 THR A O 1
ATOM 573 N N . VAL A 1 73 ? -7.293 -8.248 1.878 1.00 90.00 73 VAL A N 1
ATOM 574 C CA . VAL A 1 73 ? -7.561 -9.204 0.795 1.00 90.00 73 VAL A CA 1
ATOM 575 C C . VAL A 1 73 ? -6.907 -8.748 -0.506 1.00 90.00 73 VAL A C 1
ATOM 577 O O . VAL A 1 73 ? -6.270 -9.562 -1.164 1.00 90.00 73 VAL A O 1
ATOM 580 N N . LEU A 1 74 ? -7.007 -7.462 -0.855 1.00 89.81 74 LEU A N 1
ATOM 581 C CA . LEU A 1 74 ? -6.336 -6.894 -2.028 1.00 89.81 74 LEU A CA 1
ATOM 582 C C . LEU A 1 74 ? -4.817 -7.043 -1.935 1.00 89.81 74 LEU A C 1
ATOM 584 O O . LEU A 1 74 ? -4.199 -7.489 -2.897 1.00 89.81 74 LEU A O 1
ATOM 588 N N . LEU A 1 75 ? -4.226 -6.733 -0.776 1.00 88.81 75 LEU A N 1
ATOM 589 C CA . LEU A 1 75 ? -2.790 -6.879 -0.538 1.00 88.81 75 LEU A CA 1
ATOM 590 C C . LEU A 1 75 ? -2.331 -8.324 -0.773 1.00 88.81 75 LEU A C 1
ATOM 592 O O . LEU A 1 75 ? -1.349 -8.538 -1.476 1.00 88.81 75 LEU A O 1
ATOM 596 N N . LEU A 1 76 ? -3.059 -9.307 -0.233 1.00 88.38 76 LEU A N 1
ATOM 597 C CA . LEU A 1 76 ? -2.741 -10.726 -0.406 1.00 88.38 76 LEU A CA 1
ATOM 598 C C . LEU A 1 76 ? -2.975 -11.203 -1.845 1.00 88.38 76 LEU A C 1
ATOM 600 O O . LEU A 1 76 ? -2.127 -11.871 -2.429 1.00 88.38 76 LEU A O 1
ATOM 604 N N . ALA A 1 77 ? -4.112 -10.852 -2.447 1.00 87.56 77 ALA A N 1
ATOM 605 C CA . ALA A 1 77 ? -4.443 -11.256 -3.812 1.00 87.56 77 ALA A CA 1
ATOM 606 C C . ALA A 1 77 ? -3.398 -10.746 -4.815 1.00 87.56 77 ALA A C 1
ATOM 608 O O . ALA A 1 77 ? -2.937 -11.499 -5.672 1.00 87.56 77 ALA A O 1
ATOM 609 N N . LEU A 1 78 ? -2.978 -9.488 -4.667 1.00 84.50 78 LEU A N 1
ATOM 610 C CA . LEU A 1 78 ? -1.925 -8.898 -5.490 1.00 84.50 78 LEU A CA 1
ATOM 611 C C . LEU A 1 78 ? -0.556 -9.482 -5.167 1.00 84.50 78 LEU A C 1
ATOM 613 O O . LEU A 1 78 ? 0.253 -9.687 -6.067 1.00 84.50 78 LEU A O 1
ATOM 617 N N . SER A 1 79 ? -0.293 -9.819 -3.907 1.00 86.06 79 SER A N 1
ATOM 618 C CA . SER A 1 79 ? 0.971 -10.453 -3.563 1.00 86.06 79 SER A CA 1
ATOM 619 C C . SER A 1 79 ? 1.124 -11.833 -4.192 1.00 86.06 79 SER A C 1
ATOM 621 O O . SER A 1 79 ? 2.213 -12.174 -4.631 1.00 86.06 79 SER A O 1
ATOM 623 N N . TYR A 1 80 ? 0.043 -12.609 -4.298 1.00 85.12 80 TYR A N 1
ATOM 624 C CA . TYR A 1 80 ? 0.068 -13.905 -4.979 1.00 85.12 80 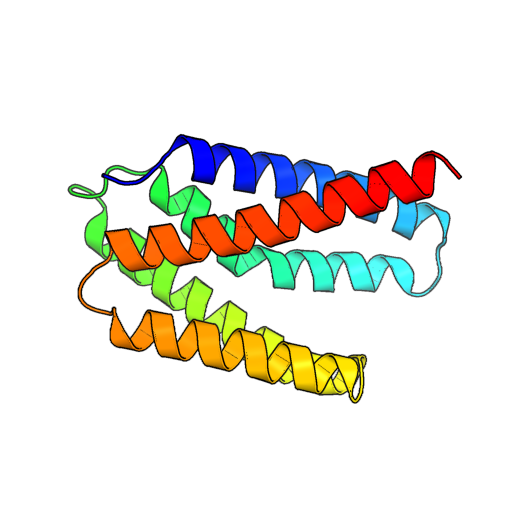TYR A CA 1
ATOM 625 C C . TYR A 1 80 ? 0.126 -13.798 -6.505 1.00 85.12 80 TYR A C 1
ATOM 627 O O . TYR A 1 80 ? 0.536 -14.760 -7.152 1.00 85.12 80 TYR A O 1
ATOM 635 N N . SER A 1 81 ? -0.241 -12.654 -7.094 1.00 83.75 81 SER A N 1
ATOM 636 C CA . SER A 1 81 ? -0.075 -12.441 -8.534 1.00 83.75 81 SER A CA 1
ATOM 637 C C . SER A 1 81 ? 1.354 -12.025 -8.907 1.00 83.75 81 SER A C 1
ATOM 639 O O . SER A 1 81 ? 1.809 -12.360 -9.997 1.00 83.75 81 SER A O 1
ATOM 641 N N . LEU A 1 82 ? 2.101 -11.373 -8.006 1.00 81.06 82 LEU A N 1
ATOM 642 C CA . LEU A 1 82 ? 3.474 -10.899 -8.254 1.00 81.06 82 LEU A CA 1
ATOM 643 C C . LEU A 1 82 ? 4.471 -11.975 -8.742 1.00 81.06 82 LEU A C 1
ATOM 645 O O . LEU A 1 82 ? 5.212 -11.676 -9.682 1.00 81.06 82 LEU A O 1
ATOM 649 N N . PRO A 1 83 ? 4.518 -13.207 -8.191 1.00 83.12 83 PRO A N 1
ATOM 650 C CA . PRO A 1 83 ? 5.418 -14.263 -8.666 1.00 83.12 83 PRO A CA 1
ATOM 651 C C . PRO A 1 83 ? 5.249 -14.611 -10.147 1.00 83.12 83 PRO A C 1
ATOM 653 O O . PRO A 1 83 ? 6.222 -14.987 -10.794 1.00 83.12 83 PRO A O 1
ATOM 656 N N . PHE A 1 84 ? 4.042 -14.450 -10.700 1.00 81.06 84 PHE A N 1
ATOM 657 C CA . PHE A 1 84 ? 3.784 -14.707 -12.119 1.00 81.06 84 PHE A CA 1
ATOM 658 C C . PHE A 1 84 ? 4.422 -13.659 -13.039 1.00 81.06 84 PHE A C 1
ATOM 660 O O . PHE A 1 84 ? 4.693 -13.962 -14.196 1.00 81.06 84 PHE A O 1
ATOM 667 N N . PHE A 1 85 ? 4.664 -12.442 -12.540 1.00 76.81 85 PHE A N 1
ATOM 668 C CA . PHE A 1 85 ? 5.192 -11.326 -13.333 1.00 76.81 85 PHE A CA 1
ATOM 669 C C . PHE A 1 85 ? 6.674 -11.030 -13.074 1.00 76.81 85 PHE A C 1
ATOM 671 O O . PHE A 1 85 ? 7.342 -10.498 -13.954 1.00 76.81 85 PHE A O 1
ATOM 678 N N . PHE A 1 86 ? 7.183 -11.338 -11.877 1.00 74.75 86 PHE A N 1
ATOM 679 C CA . PHE A 1 86 ? 8.502 -10.882 -11.413 1.00 74.75 86 PHE A CA 1
ATOM 680 C C . PHE A 1 86 ? 9.422 -12.018 -10.935 1.00 74.75 86 PHE A C 1
ATOM 682 O O . PHE A 1 86 ? 10.390 -11.758 -10.215 1.00 74.75 86 PHE A O 1
ATOM 689 N N . GLU A 1 87 ? 9.119 -13.269 -11.297 1.00 82.00 87 GLU A N 1
ATOM 690 C CA . GLU A 1 87 ? 9.906 -14.464 -10.952 1.00 82.00 87 GLU A CA 1
ATOM 691 C C . GLU A 1 87 ? 10.289 -14.497 -9.453 1.00 82.00 87 GLU A C 1
ATOM 693 O O . GLU A 1 87 ? 9.437 -14.317 -8.577 1.00 82.00 87 GLU A O 1
ATOM 698 N N . TRP A 1 88 ? 11.576 -14.681 -9.130 1.00 82.50 88 TRP A N 1
ATOM 699 C CA . TRP A 1 88 ? 12.098 -14.711 -7.761 1.00 82.50 88 TRP A CA 1
ATOM 700 C C . TRP A 1 88 ? 11.858 -13.414 -6.980 1.00 82.50 88 TRP A C 1
ATOM 702 O O . TRP A 1 88 ? 11.576 -13.467 -5.782 1.00 82.50 88 TRP A O 1
ATOM 712 N N . GLY A 1 89 ? 11.913 -12.255 -7.643 1.00 78.44 89 GLY A N 1
ATOM 713 C CA . GLY A 1 89 ? 11.593 -10.971 -7.012 1.00 78.44 89 GLY A CA 1
ATOM 714 C C . GLY A 1 89 ? 10.126 -10.902 -6.584 1.00 78.44 89 GLY A C 1
ATOM 715 O O . GLY A 1 89 ? 9.809 -10.442 -5.486 1.00 78.44 89 GLY A O 1
ATOM 716 N N . GLY A 1 90 ? 9.238 -11.453 -7.415 1.00 81.75 90 GLY A N 1
ATOM 717 C CA . GLY A 1 90 ? 7.818 -11.589 -7.108 1.00 81.75 90 GLY A CA 1
ATOM 718 C C . GLY A 1 90 ? 7.553 -12.526 -5.930 1.00 81.75 90 GLY A C 1
ATOM 719 O O . GLY A 1 90 ? 6.716 -12.211 -5.089 1.00 81.75 90 GLY A O 1
ATOM 720 N N . VAL A 1 91 ? 8.298 -13.631 -5.813 1.00 84.19 91 VAL A N 1
ATOM 721 C CA . VAL A 1 91 ? 8.197 -14.572 -4.678 1.00 84.19 91 VAL A CA 1
ATOM 722 C C . VAL A 1 91 ? 8.588 -13.909 -3.354 1.00 84.19 91 VAL A C 1
ATOM 724 O O . VAL A 1 91 ? 7.884 -14.069 -2.357 1.00 84.19 91 VAL A O 1
ATOM 727 N N . ILE A 1 92 ? 9.673 -13.129 -3.330 1.00 85.00 92 ILE A N 1
ATOM 728 C CA . ILE A 1 92 ? 10.116 -12.426 -2.114 1.00 85.00 92 ILE A CA 1
ATOM 729 C C . ILE A 1 92 ? 9.060 -11.409 -1.668 1.00 85.00 92 ILE A C 1
ATOM 731 O O . ILE A 1 92 ? 8.668 -11.393 -0.499 1.00 85.00 92 ILE A O 1
ATOM 735 N N . LEU A 1 93 ? 8.552 -10.597 -2.601 1.00 81.12 93 LEU A N 1
ATOM 736 C CA . LEU A 1 93 ? 7.472 -9.649 -2.321 1.00 81.12 93 LEU A CA 1
ATOM 737 C C . LEU A 1 93 ? 6.205 -10.362 -1.836 1.00 81.12 93 LEU A C 1
ATOM 739 O O . LEU A 1 93 ? 5.585 -9.915 -0.871 1.00 81.12 93 LEU A O 1
ATOM 743 N N . ALA A 1 94 ? 5.860 -11.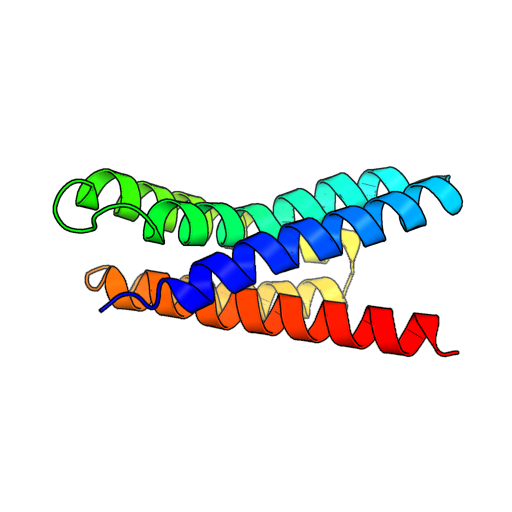499 -2.446 1.00 85.56 94 ALA A N 1
ATOM 744 C CA . ALA A 1 94 ? 4.719 -12.307 -2.039 1.00 85.56 94 ALA A CA 1
ATOM 745 C C . ALA A 1 94 ? 4.822 -12.754 -0.577 1.00 85.56 94 ALA A C 1
ATOM 747 O O . ALA A 1 94 ? 3.862 -12.609 0.183 1.00 85.56 94 ALA A O 1
ATOM 748 N N . LEU A 1 95 ? 5.992 -13.243 -0.159 1.00 87.44 95 LEU A N 1
ATOM 749 C CA . LEU A 1 95 ? 6.242 -13.666 1.220 1.00 87.44 95 LEU A CA 1
ATOM 750 C C . LEU A 1 95 ? 6.145 -12.497 2.207 1.00 87.44 95 LEU A C 1
ATOM 752 O O . LEU A 1 95 ? 5.507 -12.637 3.251 1.00 87.44 95 LEU A O 1
ATOM 756 N N . ILE A 1 96 ? 6.716 -11.337 1.867 1.00 87.12 96 ILE A N 1
ATOM 757 C CA . ILE A 1 96 ? 6.660 -10.135 2.713 1.00 87.12 96 ILE A CA 1
ATOM 758 C C . ILE A 1 96 ? 5.209 -9.674 2.895 1.00 87.12 96 ILE A C 1
ATOM 760 O O . ILE A 1 96 ? 4.747 -9.502 4.024 1.00 87.12 96 ILE A O 1
ATOM 764 N N . CYS A 1 97 ? 4.461 -9.522 1.800 1.00 87.25 97 CYS A N 1
ATOM 765 C CA . CYS A 1 97 ? 3.058 -9.113 1.844 1.00 87.25 97 CYS A CA 1
ATOM 766 C C . CYS A 1 97 ? 2.178 -10.133 2.578 1.00 87.25 97 CYS A C 1
ATOM 768 O O . CYS A 1 97 ? 1.298 -9.736 3.343 1.00 87.25 97 CYS A O 1
ATOM 770 N N . THR A 1 98 ? 2.444 -11.432 2.410 1.00 88.00 98 THR A N 1
ATOM 771 C CA . THR A 1 98 ? 1.740 -12.496 3.141 1.00 88.00 98 THR A CA 1
ATOM 772 C C . THR A 1 98 ? 2.012 -12.409 4.641 1.00 88.00 98 THR A C 1
ATOM 774 O O . THR A 1 98 ? 1.076 -12.469 5.437 1.00 88.00 98 THR A O 1
ATOM 777 N N . GLY A 1 99 ? 3.269 -12.195 5.041 1.00 89.06 99 GLY A N 1
ATOM 778 C CA . GLY A 1 99 ? 3.646 -11.997 6.441 1.00 89.06 99 GLY A CA 1
ATOM 779 C C . GLY A 1 99 ? 2.966 -10.777 7.064 1.00 89.06 99 GLY A C 1
ATOM 780 O O . GLY A 1 99 ? 2.414 -10.869 8.160 1.00 89.06 99 GLY A O 1
ATOM 781 N N . ILE A 1 100 ? 2.922 -9.655 6.338 1.00 87.62 100 ILE A N 1
ATOM 782 C CA . ILE A 1 100 ? 2.208 -8.440 6.758 1.00 87.62 100 ILE A CA 1
ATOM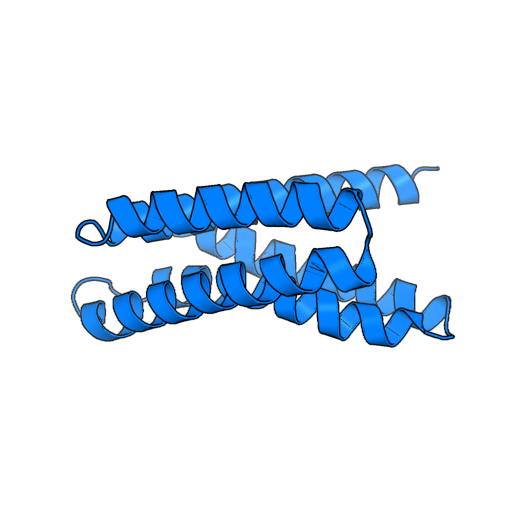 783 C C . ILE A 1 100 ? 0.706 -8.712 6.903 1.00 87.62 100 ILE A C 1
ATOM 785 O O . ILE A 1 100 ? 0.118 -8.376 7.930 1.00 87.62 100 ILE A O 1
ATOM 789 N N . GLY A 1 101 ? 0.078 -9.343 5.907 1.00 86.81 101 GLY A N 1
ATOM 790 C CA . GLY A 1 101 ? -1.348 -9.670 5.943 1.00 86.81 101 GLY A CA 1
ATOM 791 C C . GLY A 1 101 ? -1.701 -10.599 7.105 1.00 86.81 101 GLY A C 1
ATOM 792 O O . GLY A 1 101 ? -2.682 -10.362 7.813 1.00 86.81 101 GLY A O 1
ATOM 793 N N . PHE A 1 102 ? -0.861 -11.602 7.374 1.00 88.25 102 PHE A N 1
ATOM 794 C CA . PHE A 1 102 ? -1.013 -12.479 8.533 1.00 88.25 102 PHE A CA 1
ATOM 795 C C . PHE A 1 102 ? -0.840 -11.718 9.853 1.00 88.25 102 PHE A C 1
ATOM 797 O O . PHE A 1 102 ? -1.630 -11.891 10.779 1.00 88.25 102 PHE A O 1
ATOM 804 N N . TYR A 1 103 ? 0.136 -10.812 9.942 1.00 87.88 103 TYR A N 1
ATOM 805 C CA . TYR A 1 103 ? 0.320 -9.980 11.128 1.00 87.88 103 TYR A CA 1
ATOM 806 C C . TYR A 1 103 ? -0.908 -9.094 11.398 1.00 87.88 103 TYR A C 1
ATOM 808 O O . TYR A 1 103 ? -1.435 -9.079 12.513 1.00 87.88 10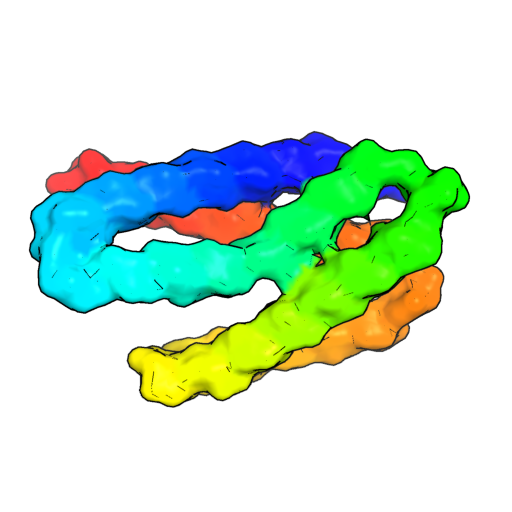3 TYR A O 1
ATOM 816 N N . ILE A 1 104 ? -1.448 -8.443 10.364 1.00 86.50 104 ILE A N 1
ATOM 817 C CA . ILE A 1 104 ? -2.682 -7.644 10.448 1.00 86.50 104 ILE A CA 1
ATOM 818 C C . ILE A 1 104 ? -3.868 -8.510 10.887 1.00 86.50 104 ILE A C 1
ATOM 820 O O . ILE A 1 104 ? -4.697 -8.066 11.689 1.00 86.50 104 ILE A O 1
ATOM 824 N N . TRP A 1 105 ? -3.930 -9.758 10.420 1.00 85.06 105 TRP A N 1
ATOM 825 C CA . TRP A 1 105 ? -4.942 -10.724 10.836 1.00 85.06 105 TRP A CA 1
ATOM 826 C C . TRP A 1 105 ? -4.869 -11.056 12.331 1.00 85.06 105 TRP A C 1
ATOM 828 O O . TRP A 1 105 ? -5.907 -11.103 12.997 1.00 85.06 105 TRP A O 1
ATOM 838 N N . THR A 1 106 ? -3.667 -11.232 12.897 1.00 86.31 106 THR A N 1
ATOM 839 C CA . THR A 1 106 ? -3.522 -11.493 14.345 1.00 86.31 106 THR A CA 1
ATOM 840 C C . THR A 1 106 ? -4.079 -10.350 15.202 1.00 86.31 106 THR A C 1
ATOM 842 O O . THR A 1 106 ? -4.593 -10.586 16.293 1.00 86.31 106 THR A O 1
ATOM 845 N N . LYS A 1 107 ? -4.080 -9.120 14.671 1.00 84.62 107 LYS A N 1
ATOM 846 C CA . LYS A 1 107 ? -4.598 -7.902 15.312 1.00 84.62 107 LYS A CA 1
ATOM 847 C C . LYS A 1 107 ? -6.042 -7.542 14.928 1.00 84.62 107 LYS A C 1
ATOM 849 O O . LYS A 1 107 ? -6.456 -6.400 15.097 1.00 84.62 107 LYS A O 1
ATOM 854 N N . ARG A 1 108 ? -6.858 -8.510 14.481 1.00 79.44 108 ARG A N 1
ATOM 855 C CA . ARG A 1 108 ? -8.257 -8.315 14.009 1.00 79.44 108 ARG A CA 1
ATOM 856 C C . ARG A 1 108 ? -9.233 -7.605 14.957 1.00 79.44 108 ARG A C 1
ATOM 858 O O . ARG A 1 108 ? -10.310 -7.190 14.524 1.00 79.44 108 ARG A O 1
ATOM 865 N N . THR A 1 109 ? -8.922 -7.530 16.247 1.00 81.75 109 THR A N 1
ATOM 866 C CA . THR A 1 109 ? -9.743 -6.855 17.265 1.00 81.75 109 THR A CA 1
ATOM 867 C C . THR A 1 109 ? -9.367 -5.385 17.445 1.00 81.75 109 THR A C 1
ATOM 869 O O . THR A 1 109 ? -10.198 -4.599 17.893 1.00 81.75 109 THR A O 1
ATOM 872 N N . GLU A 1 110 ? -8.151 -4.999 17.060 1.00 86.38 110 GLU A N 1
ATOM 873 C CA . GLU A 1 110 ? -7.554 -3.688 17.315 1.00 86.38 110 GLU A CA 1
ATOM 874 C C . GLU A 1 110 ? -7.501 -2.858 16.017 1.00 86.38 110 GLU A C 1
ATOM 876 O O . GLU A 1 110 ? -6.468 -2.756 15.358 1.00 86.38 110 GLU A O 1
ATOM 881 N N . ILE A 1 111 ? -8.634 -2.254 15.639 1.00 85.44 111 ILE A N 1
ATOM 882 C CA . ILE A 1 111 ? -8.791 -1.505 14.372 1.00 85.44 111 ILE A CA 1
ATOM 883 C C . ILE A 1 111 ? -7.739 -0.395 14.222 1.00 85.44 111 ILE A C 1
ATOM 885 O O . ILE A 1 111 ? -7.161 -0.235 13.150 1.00 85.44 111 ILE A O 1
ATOM 889 N N . GLU A 1 112 ? -7.454 0.351 15.293 1.00 85.94 112 GLU A N 1
ATOM 890 C CA . GLU A 1 112 ? -6.454 1.427 15.264 1.00 85.94 112 GLU A CA 1
ATOM 891 C C . GLU A 1 112 ? -5.052 0.913 14.916 1.00 85.94 112 GLU A C 1
ATOM 893 O O . GLU A 1 112 ? -4.335 1.543 14.137 1.00 85.94 112 GLU A O 1
ATOM 898 N N . TRP A 1 113 ? -4.680 -0.259 15.439 1.00 86.44 113 TRP A N 1
ATOM 899 C CA . TRP A 1 113 ? -3.402 -0.893 15.129 1.00 86.44 113 TRP A CA 1
ATOM 900 C C . TRP A 1 113 ? -3.336 -1.352 13.682 1.00 86.44 113 TRP A C 1
ATOM 902 O O . TRP A 1 113 ? -2.322 -1.130 13.025 1.00 86.44 113 TRP A O 1
ATOM 912 N N . GLN A 1 114 ? -4.415 -1.936 13.161 1.00 87.19 114 GLN A N 1
ATOM 913 C CA . GLN A 1 114 ? -4.470 -2.345 11.758 1.00 87.19 114 GLN A CA 1
ATOM 914 C C . GLN A 1 114 ? -4.290 -1.149 10.816 1.00 87.19 114 GLN A C 1
ATOM 916 O O . GLN A 1 114 ? -3.488 -1.217 9.887 1.00 87.19 114 GLN A O 1
ATOM 921 N N . ILE A 1 115 ? -4.971 -0.032 11.092 1.00 87.50 115 ILE A N 1
ATOM 922 C CA . ILE A 1 115 ? -4.812 1.212 10.327 1.00 87.50 115 ILE A CA 1
ATOM 923 C C . ILE A 1 115 ? -3.376 1.728 10.422 1.00 87.50 115 ILE A C 1
ATOM 925 O O . ILE A 1 115 ? -2.787 2.095 9.408 1.00 87.50 115 ILE A O 1
ATOM 929 N N . SER A 1 116 ? -2.805 1.741 11.629 1.00 88.62 116 SER A N 1
ATOM 930 C CA . SER A 1 116 ? -1.435 2.202 11.854 1.00 88.62 116 SER A CA 1
ATOM 931 C C . SER A 1 116 ? -0.426 1.388 11.041 1.00 88.62 116 SER A C 1
ATOM 933 O O . SER A 1 116 ? 0.421 1.966 10.369 1.00 88.62 116 SER A O 1
ATOM 935 N N . ILE A 1 117 ? -0.563 0.059 11.015 1.00 88.19 117 ILE A N 1
ATOM 936 C CA . ILE A 1 117 ? 0.307 -0.832 10.234 1.00 88.19 117 ILE A CA 1
ATOM 937 C C . ILE A 1 117 ? 0.222 -0.504 8.739 1.00 88.19 117 ILE A C 1
ATOM 939 O O . ILE A 1 117 ? 1.254 -0.304 8.100 1.00 88.19 117 ILE A O 1
ATOM 943 N N . PHE A 1 118 ? -0.991 -0.398 8.185 1.00 88.19 118 PHE A N 1
ATOM 944 C CA . PHE A 1 118 ? -1.182 -0.032 6.777 1.00 88.19 118 PHE A CA 1
ATOM 945 C C . PHE A 1 118 ? -0.577 1.329 6.445 1.00 88.19 118 PHE A C 1
ATOM 947 O O . PHE A 1 118 ? 0.062 1.477 5.405 1.00 88.19 118 PHE A O 1
ATOM 954 N N . ASN A 1 119 ? -0.767 2.307 7.326 1.00 88.00 119 ASN A N 1
ATOM 955 C CA . ASN A 1 119 ? -0.249 3.650 7.136 1.00 88.00 119 ASN A CA 1
ATOM 956 C C . ASN A 1 119 ? 1.284 3.691 7.217 1.00 88.00 119 ASN A C 1
ATOM 958 O O . ASN A 1 119 ? 1.930 4.335 6.399 1.00 88.00 119 ASN A O 1
ATOM 962 N N . VAL A 1 120 ? 1.897 3.001 8.180 1.00 89.88 120 VAL A N 1
ATOM 963 C CA . VAL A 1 120 ? 3.362 2.960 8.311 1.00 89.88 120 VAL A CA 1
ATOM 964 C C . VAL A 1 120 ? 3.981 2.298 7.087 1.00 89.88 120 VAL A C 1
ATOM 966 O O . VAL A 1 120 ? 4.878 2.870 6.475 1.00 89.88 120 VAL A O 1
ATOM 969 N N . ILE A 1 121 ? 3.465 1.136 6.685 1.00 89.00 121 ILE A N 1
ATOM 970 C CA . ILE A 1 121 ? 3.996 0.388 5.542 1.00 89.00 121 ILE A CA 1
ATOM 971 C C . ILE A 1 121 ? 3.802 1.173 4.244 1.00 89.00 121 ILE A C 1
ATOM 973 O O . ILE A 1 121 ? 4.757 1.340 3.486 1.00 89.00 121 ILE A O 1
ATOM 977 N N . GLY A 1 122 ? 2.594 1.685 3.993 1.00 85.88 122 GLY A N 1
ATOM 978 C CA . GLY A 1 122 ? 2.311 2.454 2.784 1.00 85.88 122 GLY A CA 1
ATOM 979 C C . GLY A 1 122 ? 3.156 3.725 2.707 1.00 85.88 122 GLY A C 1
ATOM 980 O O . GLY A 1 122 ? 3.750 4.002 1.669 1.00 85.88 122 GLY A O 1
ATOM 981 N N . THR A 1 123 ? 3.309 4.439 3.824 1.00 87.19 123 THR A N 1
ATOM 982 C CA . THR A 1 123 ? 4.189 5.610 3.926 1.00 87.19 123 THR A CA 1
ATOM 983 C C . THR A 1 123 ? 5.648 5.249 3.654 1.00 87.19 123 THR A C 1
ATOM 985 O O . THR A 1 123 ? 6.304 5.942 2.883 1.00 87.19 123 THR A O 1
ATOM 988 N N . SER A 1 124 ? 6.166 4.153 4.218 1.00 87.94 124 SER A N 1
ATOM 989 C CA . SER A 1 124 ? 7.535 3.698 3.943 1.00 87.94 124 SER A CA 1
ATOM 990 C C . SER A 1 124 ? 7.758 3.394 2.461 1.00 87.94 124 SER A C 1
ATOM 992 O O . SER A 1 124 ? 8.762 3.828 1.901 1.00 87.94 124 SER A O 1
ATOM 994 N N . ILE A 1 125 ? 6.816 2.703 1.812 1.00 87.12 125 ILE A N 1
ATOM 995 C CA . ILE A 1 125 ? 6.896 2.390 0.377 1.00 87.12 125 ILE A CA 1
ATOM 996 C C . ILE A 1 125 ? 6.902 3.680 -0.453 1.00 87.12 125 ILE A C 1
ATOM 998 O O . ILE A 1 125 ? 7.760 3.854 -1.316 1.00 87.12 125 ILE A O 1
ATOM 1002 N N . VAL A 1 126 ? 5.981 4.602 -0.166 1.00 86.06 126 VAL A N 1
ATOM 1003 C CA . VAL A 1 126 ? 5.889 5.908 -0.836 1.00 86.06 126 VAL A CA 1
ATOM 1004 C C . VAL A 1 126 ? 7.191 6.692 -0.703 1.00 86.06 126 VAL A C 1
ATOM 1006 O O . VAL A 1 126 ? 7.702 7.195 -1.699 1.00 86.06 126 VAL A O 1
ATOM 1009 N N . THR A 1 127 ? 7.758 6.767 0.502 1.00 86.81 127 THR A N 1
ATOM 1010 C CA . THR A 1 127 ? 9.014 7.484 0.747 1.00 86.81 127 THR A CA 1
ATOM 1011 C C . THR A 1 127 ? 10.160 6.893 -0.066 1.00 86.81 127 THR A C 1
ATOM 1013 O O . THR A 1 127 ? 10.897 7.643 -0.704 1.00 86.81 127 THR A O 1
ATOM 1016 N N . VAL A 1 128 ? 10.294 5.562 -0.096 1.00 86.94 128 VAL A N 1
ATOM 1017 C CA . VAL A 1 128 ? 11.322 4.888 -0.906 1.00 86.94 128 VAL A CA 1
ATOM 1018 C C . VAL A 1 128 ? 11.148 5.232 -2.384 1.00 86.94 128 VAL A C 1
ATOM 1020 O O . VAL A 1 128 ? 12.113 5.632 -3.026 1.00 86.94 128 VAL A O 1
ATOM 1023 N N . ILE A 1 129 ? 9.922 5.166 -2.909 1.00 85.44 129 ILE A N 1
ATOM 1024 C CA . ILE A 1 129 ? 9.635 5.490 -4.314 1.00 85.44 129 ILE A CA 1
ATOM 1025 C C . ILE A 1 129 ? 9.970 6.946 -4.633 1.00 85.44 129 ILE A C 1
ATOM 1027 O O . ILE A 1 129 ? 10.619 7.212 -5.641 1.00 85.44 129 ILE A O 1
ATOM 1031 N N . LEU A 1 130 ? 9.557 7.891 -3.787 1.00 84.38 130 LEU A N 1
ATOM 1032 C CA . LEU A 1 130 ? 9.850 9.310 -3.991 1.00 84.38 130 LEU A CA 1
ATOM 1033 C C . LEU A 1 130 ? 11.359 9.572 -3.996 1.00 84.38 130 LEU A C 1
ATOM 1035 O O . LEU A 1 130 ? 11.845 10.266 -4.886 1.00 84.38 130 LEU A O 1
ATOM 1039 N N . ILE A 1 131 ? 12.109 8.975 -3.064 1.00 86.94 131 ILE A N 1
ATOM 1040 C CA . ILE A 1 131 ? 13.574 9.081 -3.031 1.00 86.94 131 ILE A CA 1
ATOM 1041 C C . ILE A 1 131 ? 14.186 8.483 -4.301 1.00 86.94 131 ILE A C 1
ATOM 1043 O O . ILE A 1 131 ? 15.046 9.116 -4.906 1.00 86.94 131 ILE A O 1
ATOM 1047 N N . SER A 1 132 ? 13.736 7.303 -4.738 1.00 84.75 132 SER A N 1
ATOM 1048 C CA . SER A 1 132 ? 14.232 6.669 -5.964 1.00 84.75 132 SER A CA 1
ATOM 1049 C C . SER A 1 132 ? 13.962 7.515 -7.209 1.00 84.75 132 SER A C 1
ATOM 1051 O O . SER A 1 132 ? 14.842 7.638 -8.055 1.00 84.75 132 SER A O 1
ATOM 1053 N N . ILE A 1 133 ? 12.783 8.138 -7.309 1.00 81.38 133 ILE A N 1
ATOM 1054 C CA . ILE A 1 133 ? 12.439 9.051 -8.408 1.00 81.38 133 ILE A CA 1
ATOM 1055 C C . ILE A 1 133 ? 13.352 10.280 -8.391 1.00 81.38 133 ILE A C 1
ATOM 1057 O O . ILE A 1 133 ? 13.870 10.668 -9.435 1.00 81.38 133 ILE A O 1
ATOM 1061 N N . ILE A 1 134 ? 13.567 10.886 -7.220 1.00 82.31 134 ILE A N 1
ATOM 1062 C CA . ILE A 1 134 ? 14.441 12.057 -7.075 1.00 82.31 134 ILE A CA 1
ATOM 1063 C C . ILE A 1 134 ? 15.879 11.697 -7.460 1.00 82.31 134 ILE A C 1
ATOM 1065 O O . ILE A 1 134 ? 16.499 12.419 -8.234 1.00 82.31 134 ILE A O 1
ATOM 1069 N N . ALA A 1 135 ? 16.391 10.568 -6.966 1.00 81.00 135 ALA A N 1
ATOM 1070 C CA . ALA A 1 135 ? 17.736 10.096 -7.274 1.00 81.00 135 ALA A CA 1
ATOM 1071 C C . ALA A 1 135 ? 17.922 9.817 -8.774 1.00 81.00 135 ALA A C 1
ATOM 1073 O O . ALA A 1 135 ? 18.924 10.232 -9.343 1.00 81.00 135 ALA A O 1
ATOM 1074 N N . ALA A 1 136 ? 16.945 9.174 -9.422 1.00 77.50 136 ALA A N 1
ATOM 1075 C CA . ALA A 1 136 ? 16.988 8.885 -10.856 1.00 77.50 136 ALA A CA 1
ATOM 1076 C C . ALA A 1 136 ? 16.784 10.128 -11.744 1.00 77.50 136 ALA A C 1
ATOM 1078 O O . ALA A 1 136 ? 17.200 10.131 -12.894 1.00 77.50 136 ALA A O 1
ATOM 1079 N N . GLY A 1 137 ? 16.126 11.176 -11.240 1.00 65.88 137 GLY A N 1
ATOM 1080 C CA . GLY A 1 137 ? 15.985 12.457 -11.943 1.00 65.88 137 GLY A CA 1
ATOM 1081 C C . GLY A 1 137 ? 17.186 13.397 -11.783 1.00 65.88 137 GLY A C 1
ATOM 1082 O O . GLY A 1 137 ? 17.277 14.383 -12.509 1.00 65.88 137 GLY A O 1
ATOM 1083 N N . LEU A 1 138 ? 18.077 13.117 -10.825 1.00 56.16 138 LEU A N 1
ATOM 1084 C CA . LEU A 1 138 ? 19.321 13.858 -10.579 1.00 56.16 138 LEU A CA 1
ATOM 1085 C C . LEU A 1 138 ? 20.530 13.286 -11.343 1.00 56.16 138 LEU A C 1
ATOM 1087 O O . LEU A 1 138 ? 21.574 13.938 -11.364 1.00 56.16 138 LEU A O 1
ATOM 1091 N N . SER A 1 139 ? 20.404 12.091 -11.928 1.00 46.84 139 SER A N 1
ATOM 1092 C CA . SER A 1 139 ? 21.413 11.436 -12.779 1.00 46.84 139 SER A CA 1
ATOM 1093 C C . SER A 1 139 ? 21.181 11.718 -14.256 1.00 46.84 139 SER A C 1
ATOM 1095 O O . SER A 1 139 ? 22.177 11.979 -14.961 1.00 46.84 139 SER A O 1
#